Protein AF-A0A1V5AT42-F1 (afdb_monomer)

Radius of gyration: 11.72 Å; Cα contacts (8 Å, |Δi|>4): 74; chains: 1; bounding box: 25×32×27 Å

Structure (mmCIF, N/CA/C/O backbone):
data_AF-A0A1V5AT42-F1
#
_entry.id   AF-A0A1V5AT42-F1
#
loop_
_atom_site.group_PDB
_atom_site.id
_atom_site.type_symbol
_atom_site.label_atom_id
_atom_site.label_alt_id
_atom_site.label_comp_id
_atom_site.label_asym_id
_atom_site.label_entity_id
_atom_site.label_seq_id
_atom_site.pdbx_PDB_ins_code
_atom_site.Cartn_x
_atom_site.Cartn_y
_atom_site.Cartn_z
_atom_site.occupancy
_atom_site.B_iso_or_equiv
_atom_site.auth_seq_id
_atom_site.auth_comp_id
_atom_site.auth_asym_id
_atom_site.auth_atom_id
_atom_site.pdbx_PDB_model_num
ATOM 1 N N . MET A 1 1 ? 4.475 15.059 -3.641 1.00 54.41 1 MET A N 1
ATOM 2 C CA . MET A 1 1 ? 4.641 13.952 -2.675 1.00 54.41 1 MET A CA 1
ATOM 3 C C . MET A 1 1 ? 3.326 13.172 -2.595 1.00 54.41 1 MET A C 1
ATOM 5 O O . MET A 1 1 ? 2.265 13.788 -2.572 1.00 54.41 1 MET A O 1
ATOM 9 N N . TRP A 1 2 ? 3.363 11.847 -2.751 1.00 70.31 2 TRP A N 1
ATOM 10 C CA . TRP A 1 2 ? 2.190 10.960 -2.665 1.00 70.31 2 TRP A CA 1
ATOM 11 C C . TRP A 1 2 ? 2.277 10.130 -1.381 1.00 70.31 2 TRP A C 1
ATOM 13 O O . TRP A 1 2 ? 2.729 8.996 -1.417 1.00 70.31 2 TRP A O 1
ATOM 23 N N . GLU A 1 3 ? 1.857 10.648 -0.231 1.00 78.44 3 GLU A N 1
ATOM 24 C CA . GLU A 1 3 ? 1.906 9.896 1.038 1.00 78.44 3 GLU A CA 1
ATOM 25 C C . GLU A 1 3 ? 0.740 8.890 1.157 1.00 78.44 3 GLU A C 1
ATOM 27 O O . GLU A 1 3 ? 0.077 8.788 2.183 1.00 78.44 3 GLU A O 1
ATOM 32 N N . GLY A 1 4 ? 0.385 8.195 0.070 1.00 83.56 4 GLY A N 1
ATOM 33 C CA . GLY A 1 4 ? -0.688 7.196 0.090 1.00 83.56 4 GLY A CA 1
ATOM 34 C C . GLY A 1 4 ? -2.104 7.749 0.313 1.00 83.56 4 GLY A C 1
ATOM 35 O O . GLY A 1 4 ? -3.012 6.975 0.603 1.00 83.56 4 GLY A O 1
ATOM 36 N N . ARG A 1 5 ? -2.342 9.061 0.145 1.00 90.38 5 ARG A N 1
ATOM 37 C CA . ARG A 1 5 ? -3.625 9.730 0.470 1.00 90.38 5 ARG A CA 1
ATOM 38 C C . ARG A 1 5 ? -4.880 9.025 -0.060 1.00 90.38 5 ARG A C 1
ATOM 40 O O . ARG A 1 5 ? -5.872 8.910 0.646 1.00 90.38 5 ARG A O 1
ATOM 47 N N . HIS A 1 6 ? -4.840 8.516 -1.293 1.00 92.81 6 HIS A N 1
ATOM 48 C CA . HIS A 1 6 ? -5.986 7.815 -1.878 1.00 92.81 6 HIS A CA 1
ATOM 49 C C . HIS A 1 6 ? -6.203 6.458 -1.211 1.00 92.81 6 HIS A C 1
ATOM 51 O O . HIS A 1 6 ? -7.340 6.097 -0.922 1.00 92.81 6 HIS A O 1
ATOM 57 N N . SER A 1 7 ? -5.119 5.733 -0.929 1.00 95.19 7 SER A N 1
ATOM 58 C CA . SER A 1 7 ? -5.180 4.460 -0.217 1.00 95.19 7 SER A CA 1
ATOM 59 C C . SER A 1 7 ? -5.750 4.647 1.187 1.00 95.19 7 SER A C 1
ATOM 61 O O . SER A 1 7 ? -6.621 3.888 1.593 1.00 95.19 7 SER A O 1
ATOM 63 N N . ILE A 1 8 ? -5.329 5.699 1.894 1.00 95.69 8 ILE A N 1
ATOM 64 C 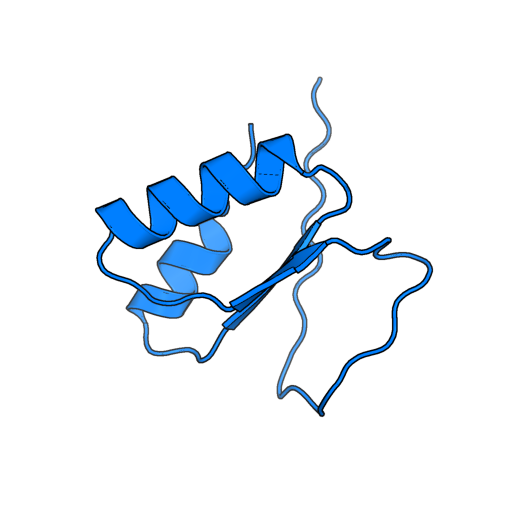CA . ILE A 1 8 ? -5.842 6.047 3.225 1.00 95.69 8 ILE A CA 1
ATOM 65 C C . ILE A 1 8 ? -7.341 6.350 3.161 1.00 95.69 8 ILE A C 1
ATOM 67 O O . ILE A 1 8 ? -8.123 5.779 3.917 1.00 95.69 8 ILE A O 1
ATOM 71 N N . GLU A 1 9 ? -7.768 7.200 2.228 1.00 95.94 9 GLU A N 1
ATOM 72 C CA . GLU A 1 9 ? -9.181 7.565 2.085 1.00 95.94 9 GLU A CA 1
ATOM 73 C C . GLU A 1 9 ? -10.070 6.392 1.648 1.00 95.94 9 GLU A C 1
ATOM 75 O O 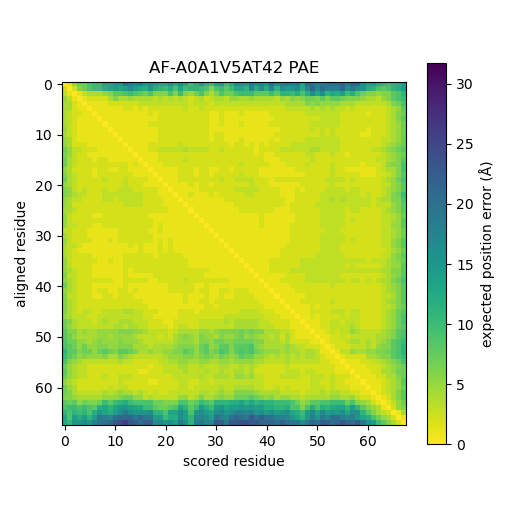. GLU A 1 9 ? -11.253 6.338 1.987 1.00 95.94 9 GLU A O 1
ATOM 80 N N . LEU A 1 10 ? -9.537 5.432 0.898 1.00 96.31 10 LEU A N 1
ATOM 81 C CA . LEU A 1 10 ? -10.242 4.189 0.595 1.00 96.31 10 LEU A CA 1
ATOM 82 C C . LEU A 1 10 ? -10.284 3.267 1.821 1.00 96.31 10 LEU A C 1
ATOM 84 O O . LEU A 1 10 ? -11.347 2.746 2.151 1.00 96.31 10 LEU A O 1
ATOM 88 N N . ALA A 1 11 ? -9.187 3.120 2.559 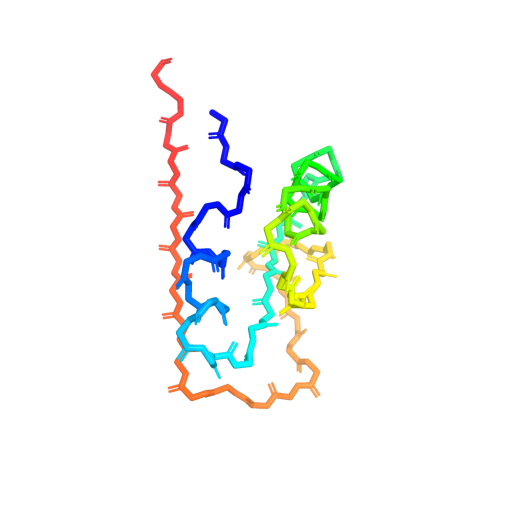1.00 97.25 11 ALA A N 1
ATOM 89 C CA . ALA A 1 11 ? -9.167 2.310 3.775 1.00 97.25 11 ALA A CA 1
ATOM 90 C C . ALA A 1 11 ? -10.153 2.835 4.836 1.00 97.25 11 ALA A C 1
ATOM 92 O O . ALA A 1 11 ? -10.886 2.046 5.431 1.00 97.25 11 ALA A O 1
ATOM 93 N N . LYS A 1 12 ? -10.287 4.163 4.990 1.00 97.25 12 LYS A N 1
ATOM 94 C CA . LYS A 1 12 ? -11.308 4.795 5.856 1.00 97.25 12 LYS A CA 1
ATOM 95 C C . LYS A 1 12 ? -12.743 4.409 5.490 1.00 97.25 12 LYS A C 1
ATOM 97 O O . LYS A 1 12 ? -13.609 4.377 6.356 1.00 97.25 12 LYS A O 1
ATOM 102 N N . ARG A 1 13 ? -13.007 4.108 4.215 1.00 97.31 13 ARG A N 1
ATOM 103 C CA . ARG A 1 13 ? -14.321 3.653 3.725 1.00 97.31 13 ARG A CA 1
ATOM 104 C C . ARG A 1 13 ? -14.533 2.142 3.890 1.00 97.31 13 ARG A C 1
ATOM 106 O O . ARG A 1 13 ? -15.543 1.625 3.426 1.00 97.31 13 ARG A O 1
ATOM 113 N N . GLY A 1 14 ? -13.600 1.437 4.532 1.00 96.94 14 GLY A N 1
ATOM 114 C CA . GLY A 1 14 ? -13.694 0.005 4.818 1.00 96.94 14 GLY A CA 1
ATOM 115 C C . GLY A 1 14 ? -13.159 -0.905 3.712 1.00 96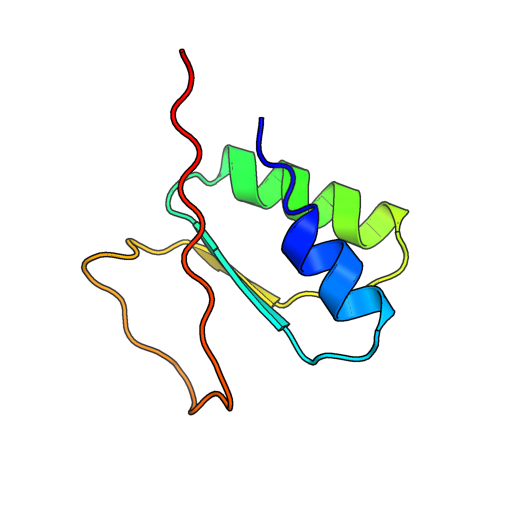.94 14 GLY A C 1
ATOM 116 O O . GLY A 1 14 ? -13.351 -2.118 3.777 1.00 96.94 14 GLY A O 1
ATOM 117 N N . TYR A 1 15 ? -12.480 -0.363 2.695 1.00 97.44 15 TYR A N 1
ATOM 118 C CA . TYR A 1 15 ? -11.855 -1.200 1.674 1.00 97.44 15 TYR A CA 1
ATOM 119 C C . TYR A 1 15 ? -10.598 -1.889 2.225 1.00 97.44 15 TYR A C 1
ATOM 121 O O . TYR A 1 15 ? -9.697 -1.237 2.748 1.00 97.44 15 TYR A O 1
ATOM 129 N N . ASN A 1 16 ? -10.504 -3.209 2.042 1.00 95.88 16 ASN A N 1
ATOM 130 C CA . ASN A 1 16 ? -9.288 -3.970 2.337 1.00 95.88 16 ASN A CA 1
AT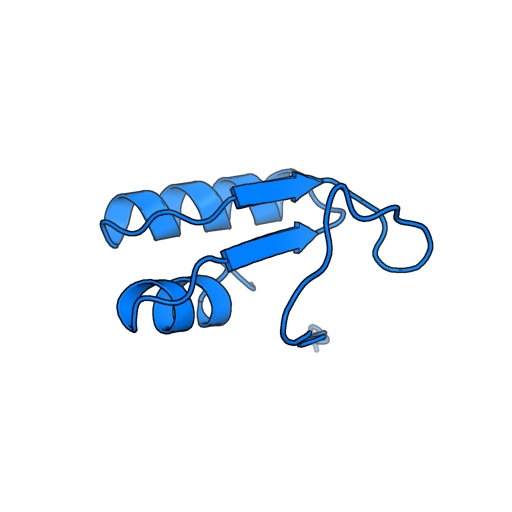OM 131 C C .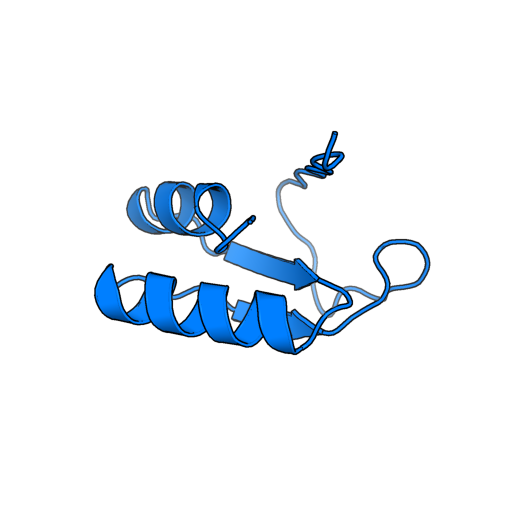 ASN A 1 16 ? -8.231 -3.703 1.256 1.00 95.88 16 ASN A C 1
ATOM 133 O O . ASN A 1 16 ? -8.282 -4.293 0.170 1.00 95.88 16 ASN A O 1
ATOM 137 N N . LEU A 1 17 ? -7.301 -2.798 1.552 1.00 95.69 17 LEU A N 1
ATOM 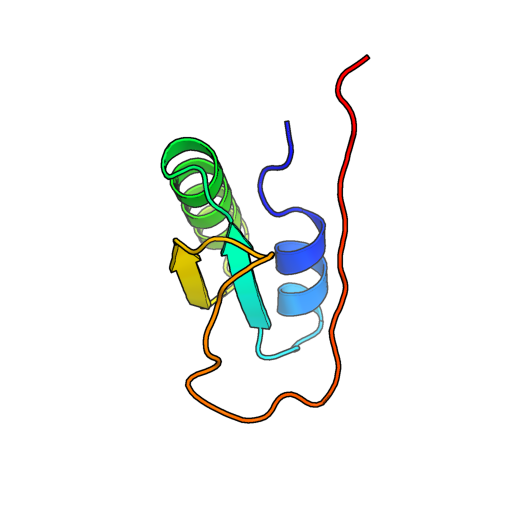138 C CA . LEU A 1 17 ? -6.352 -2.284 0.577 1.00 95.69 17 LEU A CA 1
ATOM 139 C C . LEU A 1 17 ? -4.970 -2.922 0.649 1.00 95.69 17 LEU A C 1
ATOM 141 O O . LEU A 1 17 ? -4.430 -3.235 1.708 1.00 95.69 17 LEU A O 1
ATOM 145 N N . THR A 1 18 ? -4.372 -3.044 -0.533 1.00 95.38 18 THR A N 1
ATOM 146 C CA . THR A 1 18 ? -2.940 -3.264 -0.709 1.00 95.38 18 THR A CA 1
ATOM 147 C C . THR A 1 18 ? -2.392 -2.155 -1.594 1.00 95.38 18 THR A C 1
ATOM 149 O O . THR A 1 18 ? -2.905 -1.943 -2.692 1.00 95.38 18 THR A O 1
ATOM 152 N N . GLY A 1 19 ? -1.395 -1.429 -1.098 1.00 94.00 19 GLY A N 1
ATOM 153 C CA . GLY A 1 19 ? -0.679 -0.400 -1.842 1.00 94.00 19 GLY A CA 1
ATOM 154 C C . GLY A 1 19 ? 0.677 -0.915 -2.312 1.00 94.00 19 GLY A C 1
ATOM 155 O O . GLY A 1 19 ? 1.317 -1.699 -1.615 1.00 94.00 19 GLY A O 1
ATOM 156 N N . LEU A 1 20 ? 1.105 -0.484 -3.497 1.00 93.19 20 LEU A N 1
ATOM 157 C CA . LEU A 1 20 ? 2.362 -0.901 -4.110 1.00 93.19 20 LEU A CA 1
ATOM 158 C C . LEU A 1 20 ? 3.105 0.323 -4.638 1.00 93.19 20 LEU A C 1
ATOM 160 O O . LEU A 1 20 ? 2.513 1.129 -5.352 1.00 93.19 20 LEU A O 1
ATOM 164 N N . ASP A 1 21 ? 4.384 0.438 -4.294 1.00 92.75 21 ASP A N 1
ATOM 165 C CA . ASP A 1 21 ? 5.293 1.463 -4.817 1.00 92.75 21 ASP A CA 1
ATOM 166 C C . ASP A 1 21 ? 6.719 0.893 -4.921 1.00 92.75 21 ASP A C 1
ATOM 168 O O . ASP A 1 21 ? 7.064 -0.087 -4.252 1.00 92.75 21 ASP A O 1
ATOM 172 N N . LEU A 1 22 ? 7.553 1.489 -5.770 1.00 93.44 22 LEU A N 1
ATOM 173 C CA . LEU A 1 22 ? 8.951 1.094 -5.942 1.00 93.44 22 LEU A CA 1
ATOM 174 C C . LEU A 1 22 ? 9.864 1.732 -4.878 1.00 93.44 22 LEU A C 1
ATOM 176 O O . LEU A 1 22 ? 10.862 1.121 -4.470 1.00 93.44 22 LEU A O 1
ATOM 180 N N . SER A 1 23 ? 9.528 2.948 -4.438 1.00 92.69 23 SER A N 1
ATOM 181 C CA . SER A 1 23 ? 10.300 3.744 -3.483 1.00 92.69 23 SER A CA 1
ATOM 182 C C . SER A 1 23 ? 10.007 3.321 -2.049 1.00 92.69 23 SER A C 1
ATOM 184 O O . SER A 1 23 ? 8.876 3.366 -1.569 1.00 92.69 23 SER A O 1
ATOM 186 N N . THR A 1 24 ? 11.064 2.952 -1.330 1.00 94.44 24 THR A N 1
ATOM 187 C CA . THR A 1 24 ? 10.979 2.624 0.098 1.00 94.44 24 THR A CA 1
ATOM 188 C C . THR A 1 24 ? 10.598 3.854 0.922 1.00 94.44 24 THR A C 1
ATOM 190 O O . THR A 1 24 ? 9.854 3.745 1.891 1.00 94.44 24 THR A O 1
ATOM 193 N N . GLU A 1 25 ? 11.082 5.027 0.520 1.00 92.88 25 GLU A N 1
ATOM 194 C CA . GLU A 1 25 ? 10.842 6.310 1.177 1.00 92.88 25 GLU A CA 1
ATOM 195 C C . GLU A 1 25 ? 9.358 6.686 1.104 1.00 92.88 25 GLU A C 1
ATOM 197 O O . GLU A 1 25 ? 8.750 7.028 2.117 1.00 92.88 25 GLU A O 1
ATOM 202 N N . MET A 1 26 ? 8.755 6.544 -0.080 1.00 92.19 26 MET A N 1
ATOM 203 C CA . MET A 1 26 ? 7.327 6.787 -0.289 1.00 92.19 26 MET A CA 1
ATOM 204 C C . MET A 1 26 ? 6.458 5.826 0.527 1.00 92.19 26 MET A C 1
ATOM 206 O O . MET A 1 26 ? 5.463 6.248 1.116 1.00 92.19 26 MET A O 1
ATOM 210 N N . LEU A 1 27 ? 6.846 4.549 0.604 1.00 95.19 27 LEU A N 1
ATOM 211 C CA . LEU A 1 27 ? 6.140 3.564 1.425 1.00 95.19 27 LEU A CA 1
ATOM 212 C C . LEU A 1 27 ? 6.239 3.873 2.919 1.00 95.19 27 LEU A C 1
ATOM 214 O O . LEU A 1 27 ? 5.235 3.750 3.610 1.00 95.19 27 LEU A O 1
ATOM 218 N N . ALA A 1 28 ? 7.399 4.314 3.414 1.00 95.44 28 ALA A N 1
ATOM 219 C CA . ALA A 1 28 ? 7.550 4.714 4.813 1.00 95.44 28 ALA A CA 1
ATOM 220 C C . ALA A 1 28 ? 6.632 5.898 5.162 1.00 95.44 28 ALA A C 1
ATOM 222 O O . ALA A 1 28 ? 5.905 5.845 6.151 1.00 95.44 28 ALA A O 1
ATOM 223 N N . MET A 1 29 ? 6.581 6.922 4.302 1.00 95.31 29 MET A N 1
ATOM 224 C CA . MET A 1 29 ? 5.669 8.059 4.486 1.00 95.31 29 MET A CA 1
ATOM 225 C C . MET A 1 29 ? 4.195 7.633 4.455 1.00 95.31 29 MET A C 1
ATOM 227 O O . MET A 1 29 ? 3.394 8.108 5.259 1.00 95.31 29 MET A O 1
ATOM 231 N N . ALA A 1 30 ? 3.824 6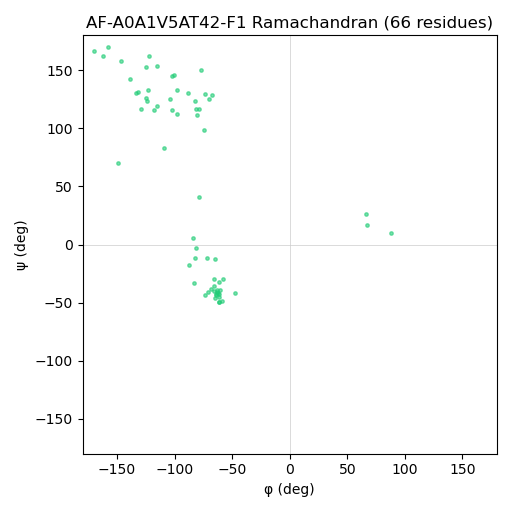.738 3.536 1.00 95.19 30 ALA A N 1
ATOM 232 C CA . ALA A 1 30 ? 2.455 6.243 3.413 1.00 95.19 30 ALA A CA 1
ATOM 233 C C . ALA A 1 30 ? 2.033 5.365 4.607 1.00 95.19 30 ALA A C 1
ATOM 235 O O . ALA A 1 30 ? 0.894 5.459 5.068 1.00 95.19 30 ALA A O 1
ATOM 236 N N . GLU A 1 31 ? 2.947 4.545 5.125 1.00 96.50 31 GLU A N 1
ATOM 237 C CA . GLU A 1 31 ? 2.771 3.743 6.339 1.00 96.50 31 GLU A CA 1
ATOM 238 C C . GLU A 1 31 ? 2.529 4.642 7.561 1.00 96.50 31 GLU A C 1
ATOM 240 O O . GLU A 1 31 ? 1.562 4.438 8.298 1.00 96.50 31 GLU A O 1
ATOM 245 N N . ASP A 1 32 ? 3.361 5.667 7.758 1.00 96.88 32 ASP A N 1
ATOM 246 C CA . ASP A 1 32 ? 3.215 6.604 8.875 1.00 96.88 32 ASP A CA 1
ATOM 247 C C . ASP A 1 32 ? 1.902 7.390 8.780 1.00 96.88 32 ASP A C 1
ATOM 249 O O . ASP A 1 32 ? 1.165 7.500 9.763 1.00 96.88 32 ASP A O 1
ATOM 253 N N . ALA A 1 33 ? 1.540 7.856 7.583 1.00 96.50 33 ALA A N 1
ATOM 254 C CA . ALA A 1 33 ? 0.272 8.541 7.351 1.00 96.50 33 ALA A CA 1
ATOM 255 C C . ALA A 1 33 ? -0.945 7.628 7.604 1.00 96.50 33 ALA A C 1
ATOM 257 O O . ALA A 1 33 ? -1.939 8.071 8.186 1.00 96.50 33 ALA A O 1
ATOM 258 N N . ALA A 1 34 ? -0.876 6.348 7.219 1.00 97.31 34 ALA A N 1
ATOM 259 C CA . ALA A 1 34 ? -1.925 5.369 7.500 1.00 97.31 34 ALA A CA 1
ATOM 260 C C . ALA A 1 34 ? -2.082 5.121 9.009 1.00 97.31 34 ALA A C 1
ATOM 262 O O . ALA A 1 34 ? -3.208 5.152 9.518 1.00 97.31 34 ALA A O 1
ATOM 263 N N . LYS A 1 35 ? -0.964 4.977 9.737 1.00 97.19 35 LYS A N 1
ATOM 264 C CA . LYS A 1 35 ? -0.951 4.862 11.205 1.00 97.19 35 LYS A CA 1
ATOM 265 C C . LYS A 1 35 ? -1.573 6.083 11.871 1.00 97.19 35 LYS A C 1
ATOM 267 O O . LYS A 1 35 ? -2.457 5.923 12.709 1.00 97.19 35 LYS A O 1
ATOM 272 N N . SER A 1 36 ? -1.173 7.294 11.479 1.00 97.56 36 SER A N 1
ATOM 273 C CA . SER A 1 36 ? -1.751 8.536 12.013 1.00 97.56 36 SER A CA 1
ATOM 274 C C . SER A 1 36 ? -3.247 8.666 11.718 1.00 97.56 36 SER A C 1
ATOM 276 O O . SER A 1 36 ? -3.987 9.216 12.528 1.00 97.56 36 SER A O 1
ATOM 278 N N . ALA A 1 37 ? -3.708 8.142 10.581 1.00 97.31 37 ALA A N 1
ATOM 279 C CA . ALA A 1 37 ? -5.121 8.116 10.215 1.00 97.31 37 ALA A CA 1
ATOM 280 C C . ALA A 1 37 ? -5.916 6.965 10.864 1.00 97.31 37 ALA A C 1
ATOM 282 O O . ALA A 1 37 ? -7.127 6.890 10.655 1.00 97.31 37 ALA A O 1
ATOM 283 N N . GLY A 1 38 ? -5.266 6.077 11.625 1.00 97.88 38 GLY A N 1
ATOM 284 C CA . GLY A 1 38 ? -5.910 4.938 12.281 1.00 97.88 38 GLY A CA 1
ATOM 285 C C . GLY A 1 38 ? -6.456 3.892 11.307 1.00 97.88 38 GLY A C 1
ATOM 286 O O . GLY A 1 38 ? -7.420 3.201 11.632 1.00 97.88 38 GLY A O 1
ATOM 287 N N . VAL A 1 39 ? -5.879 3.785 10.107 1.00 98.06 39 VAL A N 1
ATOM 288 C CA . VAL A 1 39 ? -6.302 2.818 9.085 1.00 98.06 39 VAL A CA 1
ATOM 289 C C . VAL A 1 39 ? -5.217 1.795 8.796 1.00 98.06 39 VAL A C 1
ATOM 291 O O . VAL A 1 39 ? -4.028 2.070 8.930 1.00 98.06 39 VAL A O 1
ATOM 294 N N . ASN A 1 40 ? -5.636 0.613 8.350 1.00 96.50 40 ASN A N 1
ATOM 295 C CA . ASN A 1 40 ? -4.727 -0.449 7.946 1.00 96.50 40 ASN A CA 1
ATOM 296 C C . ASN A 1 40 ? -4.664 -0.549 6.418 1.00 96.50 40 ASN A C 1
ATOM 298 O O . ASN A 1 40 ? -5.693 -0.717 5.758 1.00 96.50 40 ASN A O 1
ATOM 302 N N . VAL A 1 41 ? -3.456 -0.479 5.866 1.00 96.75 41 VAL A N 1
ATOM 303 C CA . VAL A 1 41 ? -3.170 -0.725 4.450 1.00 96.75 41 VAL A CA 1
ATOM 304 C C . VAL A 1 41 ? -1.978 -1.669 4.384 1.00 96.75 41 VAL A C 1
ATOM 306 O O . VAL A 1 41 ? -0.965 -1.438 5.032 1.00 96.75 41 VAL A O 1
ATOM 309 N N . ASN A 1 42 ? -2.085 -2.732 3.590 1.00 95.81 42 ASN A N 1
ATOM 310 C CA . ASN A 1 42 ? -0.960 -3.630 3.349 1.00 95.81 42 ASN A CA 1
ATOM 311 C C . ASN A 1 42 ? -0.031 -3.026 2.286 1.00 95.81 42 ASN A C 1
ATOM 313 O O . ASN A 1 42 ? -0.413 -2.937 1.121 1.00 95.81 42 ASN A O 1
ATOM 317 N N . TRP A 1 43 ? 1.175 -2.614 2.657 1.00 94.88 43 TRP A N 1
ATOM 318 C CA . TRP A 1 43 ? 2.117 -1.989 1.729 1.00 94.88 43 TRP A CA 1
ATOM 319 C C . TRP A 1 43 ? 3.146 -2.987 1.200 1.00 94.88 43 TRP A C 1
ATOM 321 O O . TRP A 1 43 ? 3.755 -3.738 1.958 1.00 94.88 43 TRP A O 1
ATOM 331 N N . ILE A 1 44 ? 3.357 -2.987 -0.116 1.00 94.31 44 ILE A N 1
ATOM 332 C CA . ILE A 1 44 ? 4.299 -3.873 -0.800 1.00 94.31 44 ILE A CA 1
ATOM 333 C C . ILE A 1 44 ? 5.272 -3.031 -1.617 1.00 94.31 44 ILE A C 1
ATOM 335 O O . ILE A 1 44 ? 4.870 -2.269 -2.494 1.00 94.31 44 ILE A O 1
ATOM 339 N N . ARG A 1 45 ? 6.571 -3.233 -1.397 1.00 94.94 45 ARG A N 1
ATOM 340 C CA . ARG A 1 45 ? 7.588 -2.690 -2.296 1.00 94.94 45 ARG A CA 1
ATOM 341 C C . ARG A 1 45 ? 7.699 -3.549 -3.547 1.00 94.94 45 ARG A C 1
ATOM 343 O O . ARG A 1 45 ? 8.068 -4.719 -3.458 1.00 94.94 45 ARG A O 1
ATOM 350 N N . SER A 1 46 ? 7.395 -2.986 -4.711 1.00 94.38 46 SER A N 1
ATOM 351 C CA . SER A 1 46 ? 7.520 -3.697 -5.984 1.00 94.38 46 SER A CA 1
ATOM 352 C C . SER A 1 46 ? 7.529 -2.746 -7.177 1.00 94.38 46 SER A C 1
ATOM 354 O O . SER A 1 46 ? 7.082 -1.606 -7.089 1.00 94.38 46 SER A O 1
ATOM 356 N N . ASP A 1 47 ? 8.003 -3.241 -8.315 1.00 93.50 47 ASP A N 1
ATOM 357 C CA . ASP A 1 47 ? 7.890 -2.548 -9.593 1.00 93.50 47 ASP A CA 1
ATOM 358 C C . ASP A 1 47 ? 6.496 -2.797 -10.185 1.00 93.50 47 ASP A C 1
ATOM 360 O O . ASP A 1 47 ? 6.147 -3.928 -10.525 1.00 93.50 47 ASP A O 1
ATOM 364 N N . ALA A 1 48 ? 5.697 -1.739 -10.337 1.00 91.19 48 ALA A N 1
ATOM 365 C CA . ALA A 1 48 ? 4.350 -1.822 -10.902 1.00 91.19 48 ALA A CA 1
ATOM 366 C C . ALA A 1 48 ? 4.322 -2.264 -12.381 1.00 91.19 48 ALA A C 1
ATOM 368 O O . ALA A 1 48 ? 3.260 -2.612 -12.889 1.00 91.19 48 ALA A O 1
ATOM 369 N N . THR A 1 49 ? 5.457 -2.284 -13.086 1.00 91.88 49 THR A N 1
ATOM 370 C CA . THR A 1 49 ? 5.578 -2.865 -14.435 1.00 91.88 49 THR A CA 1
ATOM 371 C C . THR A 1 49 ? 5.899 -4.360 -14.404 1.00 91.88 49 THR A C 1
ATOM 373 O O . THR A 1 49 ? 5.701 -5.059 -15.399 1.00 91.88 49 THR A O 1
ATOM 376 N N . ARG A 1 50 ? 6.375 -4.874 -13.261 1.00 92.81 50 ARG A N 1
ATOM 377 C CA . ARG A 1 50 ? 6.858 -6.248 -13.105 1.00 92.81 50 ARG A CA 1
ATOM 378 C C . ARG A 1 50 ? 6.632 -6.777 -11.684 1.00 92.81 50 ARG A C 1
ATOM 380 O O . ARG A 1 50 ? 7.578 -7.018 -10.934 1.00 92.81 50 ARG A O 1
ATOM 387 N N . PHE A 1 51 ? 5.369 -7.016 -11.342 1.00 91.38 51 PHE A N 1
ATOM 388 C CA . PHE A 1 51 ? 4.949 -7.530 -10.036 1.00 91.38 51 PHE A CA 1
ATOM 389 C C . PHE A 1 51 ? 4.162 -8.839 -10.157 1.00 91.38 51 PHE A C 1
ATOM 391 O O . PHE A 1 51 ? 3.642 -9.199 -11.211 1.00 91.38 51 PHE A O 1
ATOM 398 N N . SER A 1 52 ? 4.065 -9.561 -9.044 1.00 90.50 52 SER A N 1
ATOM 399 C CA . SER A 1 52 ? 3.169 -10.705 -8.882 1.00 90.50 52 SER A CA 1
ATOM 400 C C . SER A 1 52 ? 2.267 -10.450 -7.689 1.00 90.50 52 SER A C 1
ATOM 402 O O . SER A 1 52 ? 2.724 -10.023 -6.630 1.00 90.50 52 SER A O 1
ATOM 404 N N . LEU A 1 53 ? 0.971 -10.687 -7.868 1.00 87.06 53 LEU A N 1
ATOM 405 C CA . LEU A 1 53 ? -0.006 -10.477 -6.812 1.00 87.06 53 LEU A CA 1
ATOM 406 C C . LEU A 1 53 ? -0.144 -11.750 -5.970 1.00 87.06 53 LEU A C 1
ATOM 408 O O . LEU A 1 53 ? -0.385 -12.815 -6.536 1.00 87.06 53 LEU A O 1
ATOM 412 N N . PRO A 1 54 ? -0.073 -11.660 -4.629 1.00 83.56 54 PRO A N 1
ATOM 413 C CA . PRO A 1 54 ? -0.199 -12.834 -3.762 1.00 83.56 54 PRO A CA 1
ATOM 414 C C . PRO A 1 54 ? -1.634 -13.391 -3.712 1.00 83.56 54 PRO A C 1
ATOM 416 O O . PRO A 1 54 ? -1.864 -14.471 -3.179 1.00 83.56 54 PRO A O 1
ATOM 419 N N . ARG A 1 55 ? -2.617 -12.643 -4.233 1.00 90.56 55 ARG A N 1
ATOM 420 C CA . ARG A 1 55 ? -4.049 -12.978 -4.242 1.00 90.56 55 ARG A CA 1
ATOM 421 C C . ARG A 1 55 ? -4.791 -12.213 -5.341 1.00 90.56 55 ARG A C 1
ATOM 423 O O . ARG A 1 55 ? -4.252 -11.275 -5.922 1.00 90.56 55 ARG A O 1
ATOM 430 N N . LYS A 1 56 ? -6.053 -12.579 -5.586 1.00 94.88 56 LYS A N 1
ATOM 431 C CA . LYS A 1 56 ? -6.974 -11.818 -6.448 1.00 94.88 56 LYS A CA 1
ATOM 432 C C . LYS A 1 56 ? -7.528 -10.584 -5.720 1.00 94.88 56 LYS A C 1
ATOM 434 O O . LYS A 1 56 ? -7.719 -10.612 -4.502 1.00 94.88 56 LYS A O 1
ATOM 439 N N . TYR A 1 57 ? -7.826 -9.540 -6.490 1.00 94.94 57 TYR A N 1
ATOM 440 C CA . TYR A 1 57 ? -8.413 -8.279 -6.028 1.00 94.94 57 TYR A CA 1
ATOM 441 C C . TYR A 1 57 ? -9.699 -7.985 -6.801 1.00 94.94 57 TYR A C 1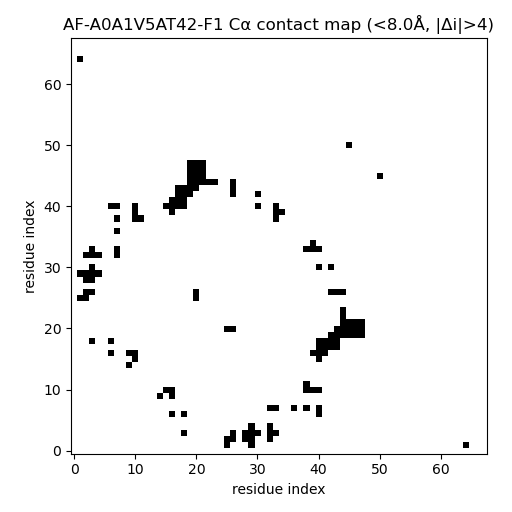
ATOM 443 O O . TYR A 1 57 ? -9.852 -8.420 -7.941 1.00 94.94 57 TYR A O 1
ATOM 451 N N . ASN A 1 58 ? -10.620 -7.242 -6.185 1.00 96.81 58 ASN A N 1
ATOM 452 C CA . ASN A 1 58 ? -11.892 -6.858 -6.808 1.00 96.81 58 ASN A CA 1
ATOM 453 C C . ASN A 1 58 ? -11.775 -5.634 -7.730 1.00 96.81 58 ASN A C 1
ATOM 455 O O . ASN A 1 58 ? -12.704 -5.339 -8.473 1.00 96.81 58 ASN A O 1
ATOM 459 N N . GLY A 1 59 ? -10.648 -4.926 -7.684 1.00 94.81 59 GLY A N 1
ATOM 460 C CA . GLY A 1 59 ? -10.364 -3.772 -8.524 1.00 94.81 59 GLY A CA 1
ATOM 461 C C . GLY A 1 59 ? -8.908 -3.338 -8.388 1.00 94.81 59 GLY A C 1
ATOM 462 O O . GLY A 1 59 ? -8.209 -3.775 -7.472 1.00 94.81 59 GLY A O 1
ATOM 463 N N . ALA A 1 60 ? -8.464 -2.485 -9.308 1.00 93.75 60 ALA A N 1
ATOM 464 C CA . ALA A 1 60 ? -7.135 -1.888 -9.305 1.00 93.75 60 ALA A CA 1
ATOM 465 C C . ALA A 1 60 ? -7.232 -0.410 -9.696 1.00 93.75 60 ALA A C 1
ATOM 467 O O . ALA A 1 60 ? -8.022 -0.046 -10.566 1.00 93.75 60 ALA A O 1
ATOM 468 N N . ILE A 1 61 ? -6.421 0.431 -9.055 1.00 92.38 61 ILE A N 1
ATOM 469 C CA . ILE A 1 61 ? -6.310 1.856 -9.371 1.00 92.38 61 ILE A CA 1
ATOM 470 C C . ILE A 1 61 ? -4.823 2.166 -9.540 1.00 92.38 61 ILE A C 1
ATOM 472 O O . ILE A 1 61 ? -4.052 2.034 -8.593 1.00 92.38 61 ILE A O 1
ATOM 476 N N . GLY A 1 62 ? -4.426 2.565 -10.748 1.00 91.06 62 GLY A N 1
ATOM 477 C CA . GLY A 1 62 ? -3.080 3.051 -11.040 1.00 91.06 62 GLY A CA 1
ATOM 478 C C . GLY A 1 62 ? -3.067 4.573 -11.038 1.00 91.06 62 GLY A C 1
ATOM 479 O O . GLY A 1 62 ? -3.678 5.192 -11.906 1.00 91.06 62 GLY A O 1
ATOM 480 N N . LEU A 1 63 ? -2.386 5.180 -10.067 1.00 84.50 63 LEU A N 1
ATOM 481 C CA . LEU A 1 63 ? -2.223 6.630 -9.984 1.00 84.50 63 LEU A CA 1
ATOM 482 C C . LEU A 1 63 ? -0.741 6.953 -10.096 1.00 84.50 63 LEU A C 1
ATOM 484 O O . LEU A 1 63 ? 0.042 6.596 -9.225 1.00 84.50 63 LEU A O 1
ATOM 488 N N . CYS A 1 64 ? -0.370 7.648 -11.163 1.00 74.88 64 CYS A N 1
ATOM 489 C CA . CYS A 1 64 ? 0.965 8.193 -11.326 1.00 74.88 64 CYS A CA 1
ATOM 490 C C . CYS A 1 64 ? 0.835 9.713 -11.326 1.00 74.88 64 CYS A C 1
ATOM 492 O O . CYS A 1 64 ? 0.128 10.276 -12.163 1.00 74.88 64 CYS A O 1
ATOM 494 N N . ILE A 1 65 ? 1.472 10.380 -10.369 1.00 68.88 65 ILE A N 1
ATOM 495 C CA . ILE A 1 65 ? 1.551 11.840 -10.362 1.00 68.88 65 ILE A CA 1
ATOM 496 C C . ILE A 1 65 ? 2.927 12.246 -10.858 1.00 68.88 65 ILE A C 1
ATOM 498 O O . ILE A 1 65 ? 3.938 11.953 -10.223 1.00 68.88 65 ILE A O 1
ATOM 502 N N . ARG A 1 66 ? 2.958 12.927 -12.007 1.00 57.72 66 ARG A N 1
ATOM 503 C CA . ARG A 1 66 ? 4.174 13.596 -12.465 1.00 57.72 66 ARG A CA 1
ATOM 504 C C . ARG A 1 66 ? 4.460 14.740 -11.497 1.00 57.72 66 ARG A C 1
ATOM 506 O O . ARG A 1 66 ? 3.568 15.544 -11.231 1.00 57.72 66 ARG A O 1
ATOM 513 N N . HIS A 1 67 ? 5.681 14.803 -10.981 1.00 55.62 67 HIS A N 1
ATOM 514 C CA . HIS A 1 67 ? 6.194 16.078 -10.501 1.00 55.62 67 HIS A CA 1
ATOM 515 C C . HIS A 1 67 ? 6.433 16.939 -11.747 1.00 55.62 67 HIS A C 1
ATOM 517 O O . HIS A 1 67 ? 7.056 16.467 -12.701 1.00 55.62 67 HIS A O 1
ATOM 523 N N . ALA A 1 68 ? 5.829 18.126 -11.766 1.00 48.53 68 ALA A N 1
ATOM 524 C CA . ALA A 1 68 ? 6.290 19.209 -12.622 1.00 48.53 68 ALA A CA 1
ATOM 525 C C . ALA A 1 68 ? 7.590 19.770 -12.038 1.00 48.53 68 ALA A C 1
ATOM 527 O O . ALA A 1 68 ? 7.700 19.762 -10.787 1.00 48.53 68 ALA A O 1
#

Sequence (68 aa):
MWEGRHSIELAKRGYNLTGLDLSTEMLAMAEDAAKSAGVNVNWIRSDATRFSLPRKYNGAIGLCIRHA

pLDDT: mean 90.54, std 10.88, range [48.53, 98.06]

Solvent-accessible surface area (backbone atoms only — not comparable to full-atom values): 4487 Å² total; per-residue (Å²): 138,74,50,41,62,68,60,45,59,41,24,73,72,70,43,92,46,72,48,75,41,69,50,68,68,48,49,53,46,20,50,51,47,23,56,76,68,74,41,70,65,48,75,43,82,40,46,91,91,70,70,82,75,97,64,90,72,98,73,87,85,90,84,83,80,80,82,127

Foldseek 3Di:
DCLVVVVLVVQVVVDAAEAEDQDPVSQVSVVVVSVVSVGDYHYDHDDPVDDDDPDDDPDDDDDDDDDD

Secondary structure (DSSP, 8-state):
---SHHHHHHHHTT--EEEEES-HHHHHHHHHHHHHTT--EEEEE--TTS---SS--S----------

Mean predicted aligned error: 3.73 Å

Nearest PDB structures (foldseek):
  2n47-assembly1_A  TM=9.433E-01  e=3.040E-03  Synechocystis sp. PCC 6803 substr. Kazusa
  1ve3-assembly1_A-3  TM=9.286E-01  e=8.074E-03  Pyrococcus horikoshii
  8z62-assembly2_B  TM=8.918E-01  e=1.316E-02  Pyrococcus horikoshii OT3
  2vs1-assembly1_A  TM=8.951E-01  e=2.835E-02  Pyrococcus abyssi
  2jjq-assembly1_A  TM=9.100E-01  e=3.259E-02  Pyrococcus abyssi